Protein AF-A0A7Y4URK5-F1 (afdb_monomer_lite)

Sequence (139 aa):
MRMAKISNKVRAVWSVLITSLAAPFLAGLVAVAVRITGLQFGAPLIAGPEAPLGDVAVVAFAWAIIPALITALALLPYVLQSGTYSWLNAAVAGVIAFGASAMLMPFNGGPLMPV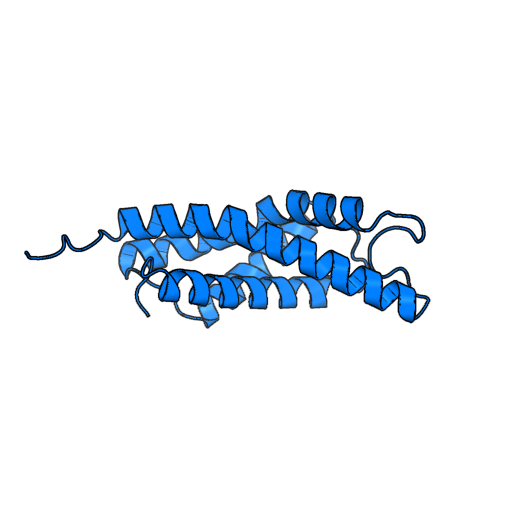LAFAAGLIAIAMRWVLIGGKIILP

Secondary structure (DSSP, 8-state):
-------HHHHHHHHHHHHHHHHHHHHHHHHHHHHHHHHHTT---SS-TT--HHHHHHHHHHHHHHHHHHHHHHHHHHHHHHS---HHHHHHHHHHHHHHHHHHS--TTGGGHHHHHHHHHHHHHHHHHHHHHTTSS--

Foldseek 3Di:
DPDDDDALVQLLVCLLVLQLQVLLQVQLVVQLVVCVVCVVVVHRQADDPPDDSVNSSVVSSVLVSQLSNQLSVQCSVVSNPPQADDLVSQLVSQLVSQVVSCVVPPGRRPPCSNVSSNVSSVSSSVSRVVCVVVVSGPD

Radius of gyration: 16.28 Å; chains: 1; bounding box: 35×26×59 Å

pLDDT: mean 91.75, std 9.64, range [40.5, 98.12]

Structure (mmCIF, N/CA/C/O backbone):
data_AF-A0A7Y4URK5-F1
#
_entry.id   AF-A0A7Y4URK5-F1
#
loop_
_atom_site.group_PDB
_atom_site.id
_atom_site.type_symbol
_atom_site.label_atom_id
_atom_site.label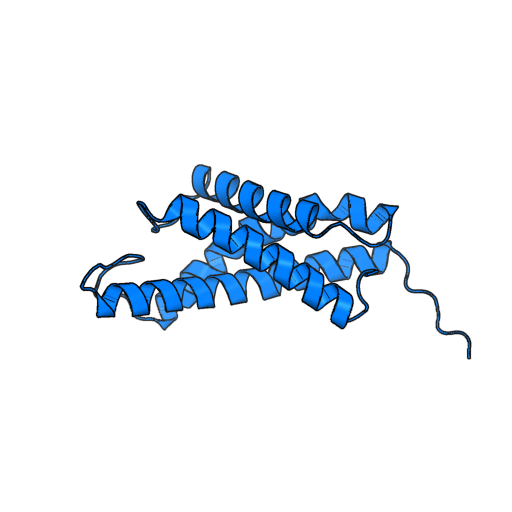_alt_id
_atom_site.label_comp_id
_atom_site.label_asym_id
_atom_site.label_entity_id
_atom_site.label_seq_id
_atom_site.pdbx_PDB_ins_code
_atom_site.Cartn_x
_atom_site.Cartn_y
_atom_site.Cartn_z
_atom_site.occupancy
_atom_site.B_iso_or_equiv
_atom_site.auth_seq_id
_atom_site.auth_comp_id
_atom_site.auth_asym_id
_atom_site.auth_atom_id
_atom_site.pdbx_PDB_model_num
ATOM 1 N N . MET A 1 1 ? -3.675 -8.845 35.306 1.00 40.50 1 MET A N 1
ATOM 2 C CA . MET A 1 1 ? -3.438 -7.546 34.632 1.00 40.50 1 MET A CA 1
ATOM 3 C C . MET A 1 1 ? -4.415 -7.396 33.470 1.00 40.50 1 MET A C 1
ATOM 5 O O . MET A 1 1 ? -4.348 -8.186 32.539 1.00 40.50 1 MET A O 1
ATOM 9 N N . ARG A 1 2 ? -5.352 -6.436 33.519 1.00 44.91 2 ARG A N 1
ATOM 10 C CA . ARG A 1 2 ? -6.164 -6.068 32.343 1.00 44.91 2 ARG A CA 1
ATOM 11 C C . ARG A 1 2 ? -5.255 -5.301 31.382 1.00 44.91 2 ARG A C 1
ATOM 13 O O . ARG A 1 2 ? -4.789 -4.226 31.744 1.00 44.91 2 ARG A O 1
ATOM 20 N N . MET A 1 3 ? -4.980 -5.841 30.194 1.00 48.66 3 MET A N 1
ATOM 21 C CA . MET A 1 3 ? -4.314 -5.066 29.142 1.00 48.66 3 MET A CA 1
ATOM 22 C C . MET A 1 3 ? -5.168 -3.835 28.825 1.00 48.66 3 MET A C 1
ATOM 24 O O . MET A 1 3 ? -6.370 -3.962 28.581 1.00 48.66 3 MET A O 1
ATOM 28 N N . ALA A 1 4 ? -4.563 -2.648 28.852 1.00 59.84 4 ALA A N 1
ATOM 29 C CA . ALA A 1 4 ? -5.232 -1.424 28.438 1.00 59.84 4 ALA A CA 1
ATOM 30 C C . ALA A 1 4 ? -5.730 -1.589 26.992 1.00 59.84 4 ALA A C 1
ATOM 32 O O . ALA A 1 4 ? -4.967 -1.944 26.092 1.00 59.84 4 ALA A O 1
ATOM 33 N N . LYS A 1 5 ? -7.030 -1.374 26.768 1.00 76.44 5 LYS A N 1
ATOM 34 C CA . LYS A 1 5 ? -7.638 -1.487 25.440 1.00 76.44 5 LYS A CA 1
ATOM 35 C C . LYS A 1 5 ? -7.098 -0.340 24.575 1.00 76.44 5 LYS A C 1
ATOM 37 O O . LYS A 1 5 ? -7.369 0.821 24.870 1.00 76.44 5 LYS A O 1
ATOM 42 N N . ILE A 1 6 ? -6.319 -0.656 23.537 1.00 86.19 6 ILE A N 1
ATOM 43 C CA . ILE A 1 6 ? -5.762 0.341 22.605 1.00 86.19 6 ILE A CA 1
ATOM 44 C C . ILE A 1 6 ? -6.910 1.165 22.007 1.00 86.19 6 ILE A C 1
ATOM 46 O O . ILE A 1 6 ? -7.853 0.597 21.446 1.00 86.19 6 ILE A O 1
ATOM 50 N N . SER A 1 7 ? -6.828 2.493 22.123 1.00 94.56 7 SER A N 1
ATOM 51 C CA . SER A 1 7 ? -7.853 3.408 21.614 1.00 94.56 7 SER A CA 1
ATOM 52 C C . SER A 1 7 ? -7.825 3.499 20.086 1.00 94.56 7 SER A C 1
ATOM 54 O O . SER A 1 7 ? -6.763 3.404 19.469 1.00 94.56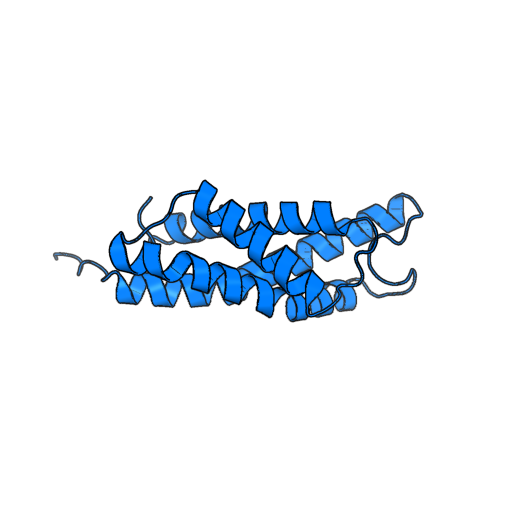 7 SER A O 1
ATOM 56 N N . ASN A 1 8 ? -8.977 3.756 19.460 1.00 95.50 8 ASN A N 1
ATOM 57 C CA . ASN A 1 8 ? -9.073 3.895 18.000 1.00 95.50 8 ASN A CA 1
ATOM 58 C C . ASN A 1 8 ? -8.177 5.012 17.444 1.00 95.50 8 ASN A C 1
ATOM 60 O O . ASN A 1 8 ? -7.670 4.889 16.335 1.00 95.50 8 ASN A O 1
ATOM 64 N N . LYS A 1 9 ? -7.911 6.065 18.230 1.00 95.44 9 LYS A N 1
ATOM 65 C CA . LYS A 1 9 ? -6.968 7.134 17.862 1.00 95.44 9 LYS A CA 1
ATOM 66 C C . LYS A 1 9 ? -5.545 6.599 17.687 1.00 95.44 9 LYS A C 1
ATOM 68 O O . LYS A 1 9 ? -4.890 6.909 16.701 1.00 95.44 9 LYS A O 1
ATOM 73 N N . VAL A 1 10 ? -5.088 5.754 18.611 1.00 95.56 10 VAL A N 1
ATOM 74 C CA . VAL A 1 10 ? -3.764 5.120 18.527 1.00 95.56 10 VAL A CA 1
ATOM 75 C C . VAL A 1 10 ? -3.713 4.146 17.348 1.00 95.56 10 VAL A C 1
ATOM 77 O O . VAL A 1 10 ? -2.749 4.164 16.588 1.00 95.56 10 VAL A O 1
ATOM 80 N N . ARG A 1 11 ? -4.775 3.354 17.133 1.00 96.12 11 ARG A N 1
ATOM 81 C CA . ARG A 1 11 ? -4.888 2.460 15.964 1.00 96.12 11 ARG A CA 1
ATOM 82 C C . ARG A 1 11 ? -4.785 3.225 14.650 1.00 96.12 11 ARG A C 1
ATOM 84 O O . ARG A 1 11 ? -4.075 2.797 13.747 1.00 96.12 11 ARG A O 1
ATOM 91 N N . ALA A 1 12 ? -5.476 4.356 14.560 1.00 97.00 12 ALA A N 1
ATOM 92 C CA . ALA A 1 12 ? -5.491 5.234 13.401 1.00 97.00 12 ALA A CA 1
ATOM 93 C C . ALA A 1 12 ? -4.100 5.795 13.084 1.00 97.00 12 ALA A C 1
ATOM 95 O O . ALA A 1 12 ? -3.636 5.649 11.956 1.00 97.00 12 ALA A O 1
ATOM 96 N N . VAL A 1 13 ? -3.406 6.352 14.084 1.00 97.19 13 VAL A N 1
ATOM 97 C CA . VAL A 1 13 ? -2.035 6.864 13.918 1.00 97.19 13 VAL A CA 1
ATOM 98 C C . VAL A 1 13 ? -1.104 5.764 13.411 1.00 97.19 13 VAL A C 1
ATOM 100 O O . VAL A 1 13 ? -0.435 5.947 12.397 1.00 97.19 13 VAL A O 1
ATOM 103 N N . TRP A 1 14 ? -1.111 4.593 14.051 1.00 96.94 14 TRP A N 1
ATOM 104 C CA . TRP A 1 14 ? -0.263 3.480 13.622 1.00 96.94 14 TRP A CA 1
ATOM 105 C C . TRP A 1 14 ? -0.631 2.945 12.241 1.00 96.94 14 TRP A C 1
ATOM 107 O O . TRP A 1 14 ? 0.262 2.627 11.463 1.00 96.94 14 TRP A O 1
ATOM 117 N N . SER A 1 15 ? -1.920 2.894 11.903 1.00 96.88 15 SER A N 1
ATOM 118 C CA . SER A 1 15 ? -2.369 2.476 10.571 1.00 96.88 15 SER A CA 1
ATOM 119 C C . SER A 1 15 ? -1.828 3.404 9.491 1.00 96.88 15 SER A C 1
ATOM 121 O O . SER A 1 15 ? -1.340 2.919 8.473 1.00 96.88 15 SER A O 1
ATOM 123 N N . VAL A 1 16 ? -1.858 4.720 9.727 1.00 97.25 16 VAL A N 1
ATOM 124 C CA . VAL A 1 16 ? -1.305 5.705 8.792 1.00 97.25 16 VAL A CA 1
ATOM 125 C C . VAL A 1 16 ? 0.206 5.559 8.677 1.00 97.25 16 VAL A C 1
ATOM 127 O O . VAL A 1 16 ? 0.706 5.398 7.571 1.00 97.25 16 VAL A O 1
ATOM 130 N N . LEU A 1 17 ? 0.931 5.541 9.797 1.00 96.06 17 LEU A N 1
ATOM 131 C CA . LEU A 1 17 ? 2.394 5.450 9.788 1.00 96.06 17 LEU A CA 1
ATOM 132 C C . LEU A 1 17 ? 2.896 4.179 9.091 1.00 96.06 17 LEU A C 1
ATOM 134 O O . LEU A 1 17 ? 3.784 4.244 8.246 1.00 96.06 17 LEU A O 1
ATOM 138 N N . ILE A 1 18 ? 2.304 3.029 9.418 1.00 95.50 18 ILE A N 1
ATOM 139 C CA . ILE A 1 18 ? 2.703 1.741 8.847 1.00 95.50 18 ILE A CA 1
ATOM 140 C C . ILE A 1 18 ? 2.362 1.689 7.355 1.00 95.50 18 ILE A C 1
ATOM 142 O O . ILE A 1 18 ? 3.205 1.289 6.556 1.00 95.50 18 ILE A O 1
ATOM 146 N N . THR A 1 19 ? 1.162 2.122 6.958 1.00 95.81 19 THR A N 1
ATOM 147 C CA . THR A 1 19 ? 0.747 2.107 5.543 1.00 95.81 19 THR A CA 1
ATOM 148 C C . THR A 1 19 ? 1.614 3.037 4.701 1.00 95.81 19 THR A C 1
ATOM 150 O O . THR A 1 19 ? 2.093 2.623 3.649 1.00 95.81 19 THR A O 1
ATOM 153 N N . SER A 1 20 ? 1.896 4.247 5.187 1.00 94.19 20 SER A N 1
ATOM 154 C CA . SER A 1 20 ? 2.720 5.234 4.483 1.00 94.19 20 SER A CA 1
ATOM 155 C C . SER A 1 20 ? 4.191 4.833 4.334 1.00 94.19 20 SER A C 1
ATOM 157 O O . SER A 1 20 ? 4.886 5.443 3.531 1.00 94.19 20 SER A O 1
ATOM 159 N N . LEU A 1 21 ? 4.679 3.828 5.075 1.00 93.25 21 LEU A N 1
ATOM 160 C CA . LEU A 1 21 ? 6.057 3.332 4.963 1.00 93.25 21 LEU A CA 1
ATOM 161 C C . LEU A 1 21 ? 6.141 1.987 4.230 1.00 93.25 21 LEU A C 1
ATOM 163 O O . LEU A 1 21 ? 6.950 1.813 3.319 1.00 93.25 21 LEU A O 1
ATOM 167 N N . ALA A 1 22 ? 5.298 1.029 4.614 1.00 96.50 22 ALA A N 1
ATOM 168 C CA . ALA A 1 22 ? 5.358 -0.328 4.089 1.00 96.50 22 ALA A CA 1
ATOM 169 C C . ALA A 1 22 ? 4.737 -0.448 2.689 1.00 96.50 22 ALA A C 1
ATOM 171 O O . ALA A 1 22 ? 5.262 -1.194 1.864 1.00 96.50 22 ALA A O 1
ATOM 172 N N . ALA A 1 23 ? 3.668 0.297 2.376 1.00 97.19 23 ALA A N 1
ATOM 173 C CA . ALA A 1 23 ? 3.074 0.237 1.040 1.00 97.19 23 ALA A CA 1
ATOM 174 C C . ALA A 1 23 ? 4.028 0.765 -0.052 1.00 97.19 23 ALA A C 1
ATOM 176 O O . ALA A 1 23 ? 4.172 0.078 -1.064 1.00 97.19 23 ALA A O 1
ATOM 177 N N . PRO A 1 24 ? 4.751 1.892 0.136 1.00 97.19 24 PRO A N 1
ATOM 178 C CA . PRO A 1 24 ? 5.767 2.323 -0.825 1.00 97.19 24 PRO A CA 1
ATOM 179 C C . PRO A 1 24 ? 6.915 1.327 -0.993 1.00 97.19 24 PRO A C 1
ATOM 181 O O . PRO A 1 24 ? 7.392 1.127 -2.107 1.00 97.19 24 PRO A O 1
ATOM 184 N N . PHE A 1 25 ? 7.334 0.653 0.085 1.00 96.69 25 PHE A N 1
ATOM 185 C CA . PHE A 1 25 ? 8.332 -0.417 -0.002 1.00 96.69 25 PHE A CA 1
ATOM 186 C C . PHE A 1 25 ? 7.852 -1.562 -0.902 1.00 96.69 25 PHE A C 1
ATOM 188 O O . PHE A 1 25 ? 8.560 -1.966 -1.824 1.00 96.69 25 PHE A O 1
ATOM 195 N N . LEU A 1 26 ? 6.617 -2.031 -0.699 1.00 97.12 26 LEU A N 1
ATOM 196 C CA . LEU A 1 26 ? 6.012 -3.062 -1.545 1.00 97.12 26 LEU A CA 1
ATOM 197 C C . LEU A 1 26 ? 5.846 -2.593 -2.997 1.00 97.12 26 LEU A C 1
ATOM 199 O O . LEU A 1 26 ? 6.097 -3.371 -3.915 1.00 97.12 26 LEU A O 1
ATOM 203 N N . ALA A 1 27 ? 5.488 -1.328 -3.223 1.00 95.75 27 ALA A N 1
ATOM 204 C CA . ALA A 1 27 ? 5.412 -0.752 -4.565 1.00 95.75 27 ALA A CA 1
ATOM 205 C C . ALA A 1 27 ? 6.782 -0.750 -5.268 1.00 95.75 27 ALA A C 1
ATOM 207 O O . ALA A 1 27 ? 6.863 -1.093 -6.447 1.00 95.75 27 ALA A O 1
ATOM 208 N N . GLY A 1 28 ? 7.861 -0.449 -4.537 1.00 95.44 28 GLY A N 1
ATOM 209 C CA . GLY A 1 28 ? 9.235 -0.577 -5.027 1.00 95.44 28 GLY A CA 1
ATOM 210 C C . GLY A 1 28 ? 9.572 -2.004 -5.466 1.00 95.44 28 GLY A C 1
ATOM 211 O O . GLY A 1 28 ? 10.087 -2.205 -6.565 1.00 95.44 28 GLY A O 1
ATOM 212 N N . LEU A 1 29 ? 9.207 -3.009 -4.662 1.00 96.44 29 LEU A N 1
ATOM 213 C CA . LEU A 1 29 ? 9.400 -4.420 -5.021 1.00 96.44 29 LEU A CA 1
ATOM 214 C C . LEU A 1 29 ? 8.591 -4.823 -6.259 1.00 96.44 29 LEU A C 1
ATOM 216 O O . LEU A 1 29 ? 9.111 -5.521 -7.129 1.00 96.44 29 LEU A O 1
ATOM 220 N N . VAL A 1 30 ? 7.341 -4.363 -6.371 1.00 95.25 30 VAL A N 1
ATOM 221 C CA . VAL A 1 30 ? 6.505 -4.599 -7.557 1.00 95.25 30 VAL A CA 1
ATOM 222 C C . VAL A 1 30 ? 7.142 -3.978 -8.799 1.00 95.25 30 VAL A C 1
ATOM 224 O O . VAL A 1 30 ? 7.232 -4.646 -9.825 1.00 95.25 30 VAL A O 1
ATOM 227 N N . ALA A 1 31 ? 7.645 -2.744 -8.717 1.00 93.31 31 ALA A N 1
ATOM 228 C CA . ALA A 1 31 ? 8.311 -2.092 -9.842 1.00 93.31 31 ALA A CA 1
ATOM 229 C C . ALA A 1 31 ? 9.565 -2.858 -10.296 1.00 93.31 31 ALA A C 1
ATOM 231 O O . ALA A 1 31 ? 9.766 -3.056 -11.495 1.00 93.31 31 ALA A O 1
ATOM 232 N N . VAL A 1 32 ? 10.370 -3.361 -9.352 1.00 93.94 32 VAL A N 1
ATOM 233 C CA . VAL A 1 32 ? 11.525 -4.224 -9.653 1.00 93.94 32 VAL A CA 1
ATOM 234 C C . VAL A 1 32 ? 11.086 -5.533 -10.307 1.00 93.94 32 VAL A C 1
ATOM 236 O O . VAL A 1 32 ? 11.669 -5.935 -11.313 1.00 93.94 32 VAL A O 1
ATOM 239 N N . ALA A 1 33 ? 10.043 -6.186 -9.793 1.00 93.69 33 ALA A N 1
ATOM 240 C CA . ALA A 1 33 ? 9.529 -7.427 -10.367 1.00 93.69 33 ALA A CA 1
ATOM 241 C C . ALA A 1 33 ? 9.024 -7.223 -11.806 1.00 93.69 33 ALA A C 1
ATOM 243 O O . ALA A 1 33 ? 9.363 -8.002 -12.701 1.00 93.69 33 ALA A O 1
ATOM 244 N N . VAL A 1 34 ? 8.286 -6.136 -12.059 1.00 91.62 34 VAL A N 1
ATOM 245 C CA . VAL A 1 34 ? 7.823 -5.758 -13.404 1.00 91.62 34 VAL A CA 1
ATOM 246 C C . VAL A 1 34 ? 9.008 -5.472 -14.324 1.00 91.62 34 VAL A C 1
ATOM 248 O O . VAL A 1 34 ? 9.010 -5.905 -15.474 1.00 91.62 34 VAL A O 1
ATOM 251 N N . ARG A 1 35 ? 10.051 -4.803 -13.822 1.00 89.56 35 ARG A N 1
ATOM 252 C CA . ARG A 1 35 ? 11.271 -4.530 -14.585 1.00 89.56 35 ARG A CA 1
ATOM 253 C C . ARG A 1 35 ? 12.015 -5.807 -14.977 1.00 89.56 35 ARG A C 1
ATOM 255 O O . ARG A 1 35 ? 12.372 -5.949 -16.144 1.00 89.56 35 ARG A O 1
ATOM 262 N N . ILE A 1 36 ? 12.232 -6.727 -14.037 1.00 91.38 36 ILE A N 1
ATOM 263 C CA . ILE A 1 36 ? 12.886 -8.020 -14.301 1.00 91.38 36 ILE A CA 1
ATOM 264 C C . ILE A 1 36 ? 12.086 -8.810 -15.337 1.00 91.38 36 ILE A C 1
ATOM 266 O O . ILE A 1 36 ? 12.655 -9.308 -16.304 1.00 91.38 36 ILE A O 1
ATOM 270 N N . THR A 1 37 ? 10.764 -8.856 -15.170 1.00 89.94 37 THR A N 1
ATOM 271 C CA . THR A 1 37 ? 9.856 -9.500 -16.127 1.00 89.94 37 THR A CA 1
ATOM 272 C C . THR A 1 37 ? 10.005 -8.872 -17.511 1.00 89.94 37 THR A C 1
ATOM 274 O O . THR A 1 37 ? 10.219 -9.571 -18.494 1.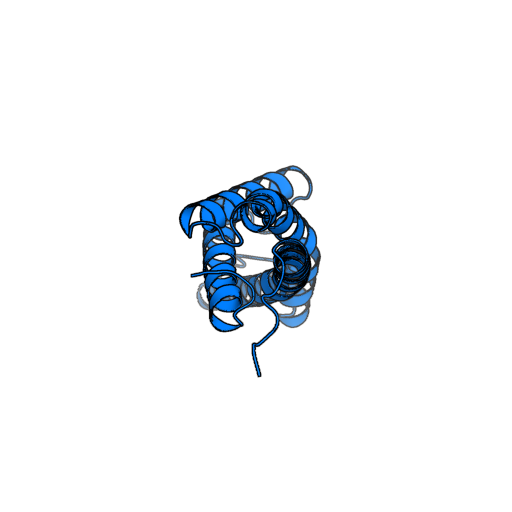00 89.94 37 THR A O 1
ATOM 277 N N . GLY A 1 38 ? 9.978 -7.541 -17.597 1.00 88.19 38 GLY A N 1
ATOM 278 C CA . GLY A 1 38 ? 10.155 -6.825 -18.855 1.00 88.19 38 GLY A CA 1
ATOM 279 C C . GLY A 1 38 ? 11.479 -7.144 -19.557 1.00 88.19 38 GLY A C 1
ATOM 280 O O . GLY A 1 38 ? 11.495 -7.407 -20.757 1.00 88.19 38 GLY A O 1
ATOM 281 N N . LEU A 1 39 ? 12.582 -7.203 -18.806 1.00 87.50 39 LEU A N 1
ATOM 282 C CA . LEU A 1 39 ? 13.896 -7.579 -19.335 1.00 87.50 39 LEU A CA 1
ATOM 283 C C . LEU A 1 39 ? 13.920 -9.001 -19.911 1.00 87.50 39 LEU A C 1
ATOM 285 O O . LEU A 1 39 ? 14.501 -9.209 -20.973 1.00 87.50 39 LEU A O 1
ATOM 289 N N . GLN A 1 40 ? 13.260 -9.959 -19.256 1.00 88.31 40 GLN A N 1
ATOM 290 C CA . GLN A 1 40 ? 13.179 -11.346 -19.733 1.00 88.31 40 GLN A CA 1
ATOM 291 C C . GLN A 1 40 ? 12.423 -11.478 -21.062 1.00 88.31 40 GLN A C 1
ATOM 293 O O . GLN A 1 40 ? 12.731 -12.367 -21.852 1.00 88.31 40 GLN A O 1
ATOM 298 N N . PHE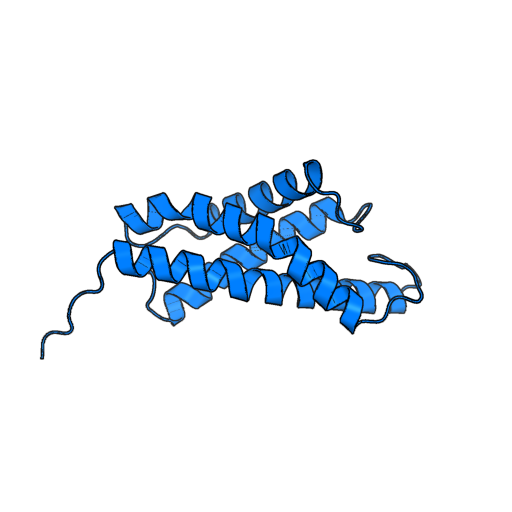 A 1 41 ? 11.467 -10.583 -21.324 1.00 87.31 41 PHE A N 1
ATOM 299 C CA . PHE A 1 41 ? 10.648 -10.585 -22.540 1.00 87.31 41 PHE A CA 1
ATOM 300 C C . PHE A 1 41 ? 11.049 -9.508 -23.563 1.00 87.31 41 PHE A C 1
ATOM 302 O O . PHE A 1 41 ? 10.320 -9.282 -24.525 1.00 87.31 41 PHE A O 1
ATOM 309 N N . GLY A 1 42 ? 12.188 -8.827 -23.376 1.00 83.81 42 GLY A N 1
ATOM 310 C CA . GLY A 1 42 ? 12.667 -7.792 -24.302 1.00 83.81 42 GLY A CA 1
ATOM 311 C C . GLY A 1 42 ? 11.795 -6.528 -24.356 1.00 83.81 42 GLY A C 1
ATOM 312 O O . GLY A 1 42 ? 11.868 -5.773 -25.322 1.00 83.81 42 GLY A O 1
ATOM 313 N N . ALA A 1 43 ? 10.974 -6.282 -23.332 1.00 83.56 43 ALA A N 1
ATOM 314 C CA . ALA A 1 43 ? 10.064 -5.145 -23.244 1.00 83.56 43 ALA A CA 1
ATOM 315 C C . ALA A 1 43 ? 10.418 -4.284 -22.015 1.00 83.56 43 ALA A C 1
ATOM 317 O O . ALA A 1 43 ? 10.167 -4.708 -20.888 1.00 83.56 43 ALA A O 1
ATOM 318 N N . PRO A 1 44 ? 10.993 -3.075 -22.160 1.00 77.81 44 PRO A N 1
ATOM 319 C CA . PRO A 1 44 ? 11.275 -2.195 -21.024 1.00 77.81 44 PRO A CA 1
ATOM 320 C C . PRO A 1 44 ? 9.968 -1.593 -20.477 1.00 77.81 44 PRO A C 1
ATOM 322 O O . PRO A 1 44 ? 9.598 -0.464 -20.774 1.00 77.81 44 PRO A O 1
ATOM 325 N N . LEU A 1 45 ? 9.246 -2.401 -19.698 1.00 79.75 45 LEU A N 1
ATOM 326 C CA . LEU A 1 45 ? 7.899 -2.134 -19.189 1.00 79.75 45 LEU A CA 1
ATOM 327 C C . LEU A 1 45 ? 7.826 -0.955 -18.203 1.00 79.75 45 LEU A C 1
ATOM 329 O O . LEU A 1 45 ? 6.808 -0.271 -18.136 1.00 79.75 45 LEU A O 1
ATOM 333 N N . ILE A 1 46 ? 8.892 -0.739 -17.430 1.00 82.75 46 ILE A N 1
ATOM 334 C CA . ILE A 1 46 ? 9.075 0.394 -16.516 1.00 82.75 46 ILE A CA 1
ATOM 335 C C . ILE A 1 46 ? 10.521 0.863 -16.649 1.00 82.75 46 ILE A C 1
ATOM 337 O O . ILE A 1 46 ? 11.432 0.032 -16.611 1.00 82.75 46 ILE A O 1
ATOM 341 N N . ALA A 1 47 ? 10.709 2.184 -16.728 1.00 79.94 47 ALA A N 1
ATOM 342 C CA . ALA A 1 47 ? 12.004 2.845 -16.910 1.00 79.94 47 ALA A CA 1
ATOM 343 C C . ALA A 1 47 ? 12.763 2.420 -18.190 1.00 79.94 47 ALA A C 1
ATOM 345 O O . ALA A 1 47 ? 12.372 1.507 -18.917 1.00 79.94 47 ALA A O 1
ATOM 346 N N . GLY A 1 48 ? 13.847 3.134 -18.507 1.00 73.56 48 GLY A N 1
ATOM 347 C CA . GLY A 1 48 ? 14.674 2.839 -19.681 1.00 73.56 48 GLY A CA 1
ATOM 348 C C . GLY A 1 48 ? 15.421 1.497 -19.574 1.00 73.56 48 GLY A C 1
ATOM 349 O O . GLY A 1 48 ? 15.622 0.985 -18.470 1.00 73.56 48 GLY A O 1
ATOM 350 N N . PRO A 1 49 ? 15.883 0.926 -20.705 1.00 70.88 49 PRO A N 1
ATOM 351 C CA . PRO A 1 49 ? 16.549 -0.378 -20.748 1.00 70.88 49 PRO A CA 1
ATOM 352 C C . PRO A 1 49 ? 17.867 -0.439 -19.964 1.00 70.88 49 PRO A C 1
ATOM 354 O O . PRO A 1 49 ? 18.265 -1.534 -19.578 1.00 70.88 49 PRO A O 1
ATOM 357 N N . GLU A 1 50 ? 18.487 0.699 -19.661 1.00 82.12 50 GLU A N 1
ATOM 358 C CA . GLU A 1 50 ? 19.746 0.778 -18.908 1.00 82.12 50 GLU A CA 1
ATOM 359 C C . GLU A 1 50 ? 19.560 1.138 -17.426 1.00 82.12 50 GLU A C 1
ATOM 361 O O . GLU A 1 50 ? 20.530 1.183 -16.678 1.00 82.12 50 GLU A O 1
ATOM 366 N N . ALA A 1 51 ? 18.322 1.378 -16.974 1.00 85.81 51 ALA A N 1
ATOM 367 C CA . ALA A 1 51 ? 18.067 1.793 -15.597 1.00 85.81 51 ALA A CA 1
ATOM 368 C C . ALA A 1 51 ? 18.447 0.678 -14.595 1.00 85.81 51 ALA A C 1
ATOM 370 O O . ALA A 1 51 ? 17.899 -0.434 -14.698 1.00 85.81 51 ALA A O 1
ATOM 371 N N . PRO A 1 52 ? 19.328 0.955 -13.609 1.00 91.25 52 PRO A N 1
ATOM 372 C CA . PRO A 1 52 ? 19.650 0.018 -12.538 1.00 91.25 52 PRO A CA 1
ATOM 373 C C . PRO A 1 52 ? 18.410 -0.374 -11.726 1.00 91.25 52 PRO A C 1
ATOM 375 O O . PRO A 1 52 ? 17.540 0.453 -11.452 1.00 91.25 52 PRO A O 1
ATOM 378 N N . LEU A 1 53 ? 18.338 -1.633 -11.276 1.00 92.12 53 LEU A N 1
ATOM 379 C CA . LEU A 1 53 ? 17.194 -2.122 -10.486 1.00 92.12 53 LEU A CA 1
ATOM 380 C C . LEU A 1 53 ? 17.008 -1.341 -9.175 1.00 92.12 53 LEU A C 1
ATOM 382 O O . LEU A 1 53 ? 15.873 -1.108 -8.760 1.00 92.12 53 LEU A O 1
ATOM 386 N N . GLY A 1 54 ? 18.111 -0.922 -8.545 1.00 92.38 54 GLY A N 1
ATOM 387 C CA . GLY A 1 54 ? 18.082 -0.100 -7.334 1.00 92.38 54 GLY A CA 1
ATOM 388 C C . GLY A 1 54 ? 17.391 1.244 -7.564 1.00 92.38 54 GLY A C 1
ATOM 389 O O . GLY A 1 54 ? 16.514 1.618 -6.788 1.00 92.38 54 GLY A O 1
ATOM 390 N N . ASP A 1 55 ? 17.701 1.915 -8.672 1.00 92.62 55 ASP A N 1
ATOM 391 C CA . ASP A 1 55 ? 17.100 3.206 -9.014 1.00 92.62 55 ASP A CA 1
ATOM 392 C C . ASP A 1 55 ? 15.604 3.060 -9.302 1.00 92.62 55 ASP A C 1
ATOM 394 O O . ASP A 1 55 ? 14.802 3.862 -8.826 1.00 92.62 55 ASP A O 1
ATOM 398 N N . VAL A 1 56 ? 15.200 1.992 -10.001 1.00 92.31 56 VAL A N 1
ATOM 399 C CA . VAL A 1 56 ? 13.778 1.678 -10.227 1.00 92.31 56 VAL A CA 1
ATOM 400 C C . VAL A 1 56 ? 13.041 1.502 -8.898 1.00 92.31 56 VAL A C 1
ATOM 402 O O . VAL A 1 56 ? 11.957 2.061 -8.723 1.00 92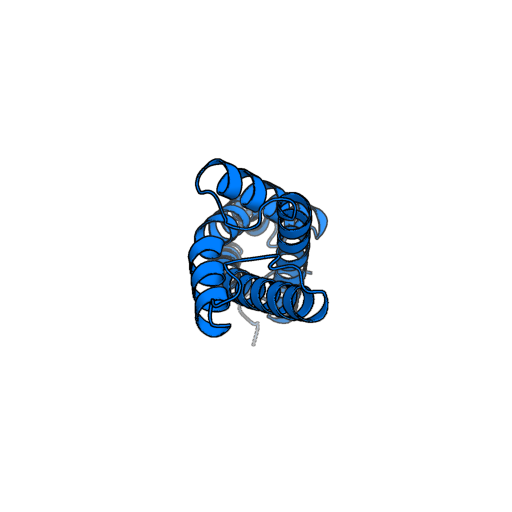.31 56 VAL A O 1
ATOM 405 N N . ALA A 1 57 ? 13.632 0.770 -7.948 1.00 94.38 57 ALA A N 1
ATOM 406 C CA . ALA A 1 57 ? 13.045 0.562 -6.629 1.00 94.38 57 ALA A CA 1
ATOM 407 C C . ALA A 1 57 ? 12.892 1.880 -5.857 1.00 94.38 57 ALA A C 1
ATOM 409 O O . ALA A 1 57 ? 11.822 2.149 -5.313 1.00 94.38 57 ALA A O 1
ATOM 410 N N . VAL A 1 58 ? 13.942 2.707 -5.827 1.00 94.50 58 VAL A N 1
ATOM 411 C CA . VAL A 1 58 ? 13.967 3.981 -5.091 1.00 94.50 58 VAL A CA 1
ATOM 412 C C . VAL A 1 58 ? 12.988 4.986 -5.690 1.00 94.50 58 VAL A C 1
ATOM 414 O O . VAL A 1 58 ? 12.237 5.620 -4.950 1.00 94.50 58 VAL A O 1
ATOM 417 N N . VAL A 1 59 ? 12.939 5.107 -7.018 1.00 92.62 59 VAL A N 1
ATOM 418 C CA . VAL A 1 59 ? 12.003 6.008 -7.704 1.00 92.62 59 VAL A CA 1
ATOM 419 C C . VAL A 1 59 ? 10.561 5.566 -7.471 1.00 92.62 59 VAL A C 1
ATOM 421 O O . VAL A 1 59 ? 9.716 6.395 -7.135 1.00 92.62 59 VAL A O 1
ATOM 424 N N . ALA A 1 60 ? 10.269 4.268 -7.593 1.00 94.06 60 ALA A N 1
ATOM 425 C CA . ALA A 1 60 ? 8.934 3.741 -7.330 1.00 94.06 60 ALA A CA 1
ATOM 426 C C . ALA A 1 60 ? 8.526 3.908 -5.860 1.00 94.06 60 ALA A C 1
ATOM 428 O O . ALA A 1 60 ? 7.393 4.302 -5.592 1.00 94.06 60 ALA A O 1
ATOM 429 N N . PHE A 1 61 ? 9.448 3.680 -4.918 1.00 95.62 61 PHE A N 1
ATOM 430 C CA . PHE A 1 61 ? 9.233 3.946 -3.497 1.00 95.62 61 PHE A CA 1
ATOM 431 C C . PHE A 1 61 ? 8.880 5.416 -3.265 1.00 95.62 61 PHE A C 1
ATOM 433 O O . PHE A 1 61 ? 7.824 5.711 -2.714 1.00 95.62 61 PHE A O 1
ATOM 440 N N . ALA A 1 62 ? 9.726 6.341 -3.725 1.00 94.50 62 ALA A N 1
ATOM 441 C CA . ALA A 1 62 ? 9.535 7.773 -3.516 1.00 94.50 62 ALA A CA 1
ATOM 442 C C . ALA A 1 62 ? 8.212 8.261 -4.122 1.00 94.50 62 ALA A C 1
ATOM 444 O O . ALA A 1 62 ? 7.462 8.992 -3.476 1.00 94.50 62 ALA A O 1
ATOM 445 N N . TRP A 1 63 ? 7.893 7.801 -5.335 1.00 94.56 63 TRP A N 1
ATOM 446 C CA . TRP A 1 63 ? 6.643 8.132 -6.009 1.00 94.56 63 TRP A CA 1
ATOM 447 C C . TRP A 1 63 ? 5.424 7.584 -5.251 1.00 94.56 63 TRP A C 1
ATOM 449 O O . TRP A 1 63 ? 4.434 8.292 -5.076 1.00 94.56 63 TRP A O 1
ATOM 459 N N . ALA A 1 64 ? 5.504 6.349 -4.743 1.00 96.31 64 ALA A N 1
ATOM 460 C CA . ALA A 1 64 ? 4.396 5.666 -4.079 1.00 96.31 64 ALA A CA 1
ATOM 461 C C . ALA A 1 64 ? 4.052 6.210 -2.681 1.00 96.31 64 ALA A C 1
ATOM 463 O O . ALA A 1 64 ? 2.977 5.896 -2.167 1.00 96.31 64 ALA A O 1
ATOM 464 N N . ILE A 1 65 ? 4.901 7.047 -2.074 1.00 95.88 65 ILE A N 1
ATOM 465 C CA . ILE A 1 65 ? 4.613 7.694 -0.780 1.00 95.88 65 ILE A CA 1
ATOM 466 C C . ILE A 1 65 ? 3.300 8.482 -0.842 1.00 95.88 65 ILE A C 1
ATOM 468 O O . ILE A 1 65 ? 2.472 8.368 0.061 1.00 95.88 65 ILE A O 1
ATOM 472 N N . ILE A 1 66 ? 3.085 9.249 -1.915 1.00 94.75 66 ILE A N 1
ATOM 473 C CA . ILE A 1 66 ? 1.892 10.091 -2.075 1.00 94.75 66 ILE A CA 1
ATOM 474 C C . ILE A 1 66 ? 0.606 9.248 -2.135 1.00 94.75 66 ILE A C 1
ATOM 476 O O . ILE A 1 66 ? -0.256 9.431 -1.269 1.00 94.75 66 ILE A O 1
ATOM 480 N N . PRO A 1 67 ? 0.444 8.293 -3.073 1.00 96.50 67 PRO A N 1
ATOM 481 C CA . PRO A 1 67 ? -0.755 7.463 -3.114 1.00 96.50 67 PRO A CA 1
ATOM 482 C C . PRO A 1 67 ? -0.921 6.595 -1.863 1.00 96.50 67 PRO A C 1
ATOM 484 O O . PRO A 1 67 ? -2.054 6.386 -1.427 1.00 96.50 67 PRO A O 1
ATOM 487 N N . ALA A 1 68 ? 0.163 6.116 -1.241 1.00 97.69 68 ALA A N 1
ATOM 488 C CA . ALA A 1 68 ? 0.073 5.365 0.011 1.00 97.69 68 ALA A CA 1
ATOM 489 C C . ALA A 1 68 ? -0.490 6.223 1.152 1.00 97.69 68 ALA A C 1
ATOM 491 O O . ALA A 1 68 ? -1.376 5.774 1.882 1.00 97.69 68 ALA A O 1
ATOM 492 N N . LEU A 1 69 ? -0.035 7.474 1.269 1.00 97.00 69 LEU A N 1
ATOM 493 C CA . LEU A 1 69 ? -0.552 8.418 2.252 1.00 97.00 69 LEU A CA 1
ATOM 494 C C . LEU A 1 69 ? -2.023 8.750 1.981 1.00 97.00 69 LEU A C 1
ATOM 496 O O . LEU A 1 69 ? -2.834 8.702 2.903 1.00 97.00 69 LEU A O 1
ATOM 500 N N . ILE A 1 70 ? -2.393 9.027 0.728 1.00 97.25 70 ILE A N 1
ATOM 501 C CA . ILE A 1 70 ? -3.791 9.286 0.346 1.00 97.25 70 ILE A CA 1
ATOM 502 C C . ILE A 1 70 ? -4.671 8.077 0.689 1.00 97.25 70 ILE A C 1
ATOM 504 O O . ILE A 1 70 ? -5.734 8.246 1.283 1.00 97.25 70 ILE A O 1
ATOM 508 N N . THR A 1 71 ? -4.211 6.858 0.393 1.00 98.12 71 THR A N 1
ATOM 509 C CA . THR A 1 71 ? -4.903 5.610 0.758 1.00 98.12 71 THR A CA 1
ATOM 510 C C . THR A 1 71 ? -5.117 5.524 2.267 1.00 98.12 71 THR A C 1
ATOM 512 O O . THR A 1 71 ? -6.229 5.275 2.735 1.00 98.12 71 THR A O 1
ATOM 515 N N . ALA A 1 72 ? -4.063 5.761 3.047 1.00 97.50 72 ALA A N 1
ATOM 516 C CA . ALA A 1 72 ? -4.118 5.707 4.500 1.00 97.50 72 ALA A CA 1
ATOM 517 C C . ALA A 1 72 ? -5.077 6.754 5.089 1.00 97.50 72 ALA A C 1
ATOM 519 O O . ALA A 1 72 ? -5.847 6.447 6.001 1.00 97.50 72 ALA A O 1
ATOM 520 N N . LEU A 1 73 ? -5.070 7.974 4.546 1.00 97.56 73 LEU A N 1
ATOM 521 C CA . LEU A 1 73 ? -5.974 9.052 4.945 1.00 97.56 73 LEU A CA 1
ATOM 522 C C . LEU A 1 73 ? -7.425 8.769 4.541 1.00 97.56 73 LEU A C 1
ATOM 524 O O . LEU A 1 73 ? -8.331 9.048 5.321 1.00 97.56 73 LEU A O 1
ATOM 528 N N . ALA A 1 74 ? -7.664 8.155 3.383 1.00 97.56 74 ALA A N 1
ATOM 529 C CA . ALA A 1 74 ? -9.000 7.728 2.972 1.00 97.56 74 ALA A CA 1
ATOM 530 C C . ALA A 1 74 ? -9.576 6.646 3.906 1.00 97.56 74 ALA A C 1
ATOM 532 O O . ALA A 1 74 ? -10.783 6.600 4.147 1.00 97.56 74 ALA A O 1
ATOM 533 N N . LEU A 1 75 ? -8.716 5.793 4.474 1.00 97.94 75 LEU A N 1
ATOM 534 C CA . LEU A 1 75 ? -9.105 4.744 5.421 1.00 97.94 75 LEU A CA 1
ATOM 535 C C . LEU A 1 75 ? -9.209 5.228 6.876 1.00 97.94 75 LEU A C 1
ATOM 537 O O . LEU A 1 75 ? -9.830 4.564 7.711 1.00 97.94 75 LEU A O 1
ATOM 541 N N . LEU A 1 76 ? -8.634 6.391 7.184 1.00 97.56 76 LEU A N 1
ATOM 542 C CA . LEU A 1 76 ? -8.556 6.953 8.529 1.00 97.56 76 LEU A CA 1
ATOM 543 C C . LEU A 1 76 ? -9.921 7.069 9.240 1.00 97.56 76 LEU A C 1
ATOM 545 O O . LEU A 1 76 ? -10.000 6.649 10.401 1.00 97.56 76 LEU A O 1
ATOM 549 N N . PRO A 1 77 ? -11.009 7.560 8.603 1.00 97.94 77 PRO A N 1
ATOM 550 C CA . PRO A 1 77 ? -12.308 7.678 9.266 1.00 97.94 77 PRO A CA 1
ATOM 551 C C . PRO A 1 77 ? -12.848 6.332 9.758 1.00 97.94 77 PRO A C 1
ATOM 553 O O . PRO A 1 77 ? -13.375 6.249 10.868 1.00 97.94 77 PRO A O 1
ATOM 556 N N . TYR A 1 78 ? -12.654 5.262 8.982 1.00 97.75 78 TYR A N 1
ATOM 557 C CA . TYR A 1 78 ? -13.105 3.918 9.348 1.00 97.75 78 TYR A CA 1
ATOM 558 C C . TYR A 1 78 ? -12.377 3.400 10.593 1.00 97.75 78 TYR A C 1
ATOM 560 O O . TYR A 1 78 ? -13.009 2.892 11.521 1.00 97.75 78 TYR A O 1
ATOM 568 N N . VAL A 1 79 ? -11.055 3.598 10.666 1.00 97.25 79 VAL A N 1
ATOM 569 C CA . VAL A 1 79 ? -10.264 3.195 11.839 1.00 97.25 79 VAL A CA 1
ATOM 570 C C . VAL A 1 79 ? -10.641 4.021 13.069 1.00 97.25 79 VAL A C 1
ATOM 572 O O . VAL A 1 79 ? -10.743 3.470 14.164 1.00 97.25 79 VAL A O 1
ATOM 575 N N . LEU A 1 80 ? -10.899 5.322 12.916 1.00 97.50 80 LEU A N 1
ATOM 576 C CA . LEU A 1 80 ? -11.324 6.176 14.028 1.00 97.50 80 LEU A CA 1
ATOM 577 C C . LEU A 1 80 ? -12.694 5.761 14.587 1.00 97.50 80 LEU A C 1
ATOM 579 O O . LEU A 1 80 ? -12.851 5.672 15.807 1.00 97.50 80 LEU A O 1
ATOM 583 N N . GLN A 1 81 ? -13.660 5.472 13.713 1.00 96.50 81 GLN A N 1
ATOM 584 C CA . GLN A 1 81 ? -15.031 5.131 14.103 1.00 96.50 81 GLN A CA 1
ATOM 585 C C . GLN A 1 81 ? -15.154 3.691 14.612 1.00 96.50 81 GLN A C 1
ATOM 587 O O . GLN A 1 81 ? -15.710 3.458 15.681 1.00 96.50 81 GLN A O 1
ATOM 592 N N . SER A 1 82 ? -14.595 2.730 13.875 1.00 95.69 82 SER A N 1
ATOM 593 C CA . SER A 1 82 ? -14.841 1.296 14.087 1.00 95.69 82 SER A CA 1
ATOM 594 C C . SER A 1 82 ? -13.593 0.507 14.486 1.00 95.69 82 SER A C 1
ATOM 596 O O . SER A 1 82 ? -13.683 -0.682 14.777 1.00 95.69 82 SER A O 1
ATOM 598 N N . GLY A 1 83 ? -12.409 1.128 14.500 1.00 95.75 83 GLY A N 1
ATOM 599 C CA . GLY A 1 83 ? -11.148 0.434 14.785 1.00 95.75 83 GLY A CA 1
ATOM 600 C C . GLY A 1 83 ? -10.690 -0.520 13.675 1.00 95.75 83 GLY A C 1
ATOM 601 O O . GLY A 1 83 ? -9.730 -1.260 13.888 1.00 95.75 83 GLY A O 1
ATOM 602 N N . THR A 1 84 ? -11.368 -0.527 12.521 1.00 97.50 84 THR A N 1
ATOM 603 C CA . THR A 1 84 ? -11.093 -1.390 11.362 1.00 97.50 84 THR A CA 1
ATOM 604 C C . THR A 1 84 ? -11.768 -0.859 10.091 1.00 97.50 84 THR A C 1
ATOM 606 O O . THR A 1 84 ? -12.493 0.133 10.128 1.00 97.50 84 THR A O 1
ATOM 609 N N . TYR A 1 85 ? -11.518 -1.524 8.966 1.00 98.00 85 TYR A N 1
ATOM 610 C CA . TYR A 1 85 ? -12.141 -1.326 7.659 1.00 98.00 85 TYR A CA 1
ATOM 611 C C . TYR A 1 85 ? -12.204 -2.666 6.908 1.00 98.00 85 TYR A C 1
ATOM 613 O O . TYR A 1 85 ? -11.481 -3.606 7.243 1.00 98.00 85 TYR A O 1
ATOM 621 N N . SER A 1 86 ? -13.062 -2.781 5.891 1.00 97.69 86 SER A N 1
ATOM 622 C CA . SER A 1 86 ? -13.177 -4.002 5.079 1.00 97.69 86 SER A CA 1
ATOM 623 C C . SER A 1 86 ? -12.009 -4.141 4.091 1.00 97.69 86 SER A C 1
ATOM 625 O O . SER A 1 86 ? -11.344 -3.162 3.749 1.00 97.69 86 SER A O 1
ATOM 627 N N . TRP A 1 87 ? -11.763 -5.354 3.589 1.00 97.50 87 TRP A N 1
ATOM 628 C CA . TRP A 1 87 ? -10.779 -5.558 2.516 1.00 97.50 87 TRP A CA 1
ATOM 629 C C . TRP A 1 87 ? -11.144 -4.763 1.252 1.00 97.50 87 TRP A C 1
ATOM 631 O O . TRP A 1 87 ? -10.254 -4.249 0.579 1.00 97.50 87 TRP A O 1
ATOM 641 N N . LEU A 1 88 ? -12.444 -4.603 0.974 1.00 98.00 88 LEU A N 1
ATOM 642 C CA . LEU A 1 88 ? -12.940 -3.844 -0.170 1.00 98.00 88 LEU A CA 1
ATOM 643 C C . LEU A 1 88 ? -12.633 -2.351 -0.022 1.00 98.00 88 LEU A C 1
ATOM 645 O O . LEU A 1 88 ? -12.155 -1.740 -0.972 1.00 98.00 88 LEU A O 1
ATOM 649 N N . ASN A 1 89 ? -12.822 -1.781 1.175 1.00 98.00 89 ASN A N 1
ATOM 650 C CA . ASN A 1 89 ? -12.454 -0.389 1.452 1.00 98.00 89 ASN A CA 1
ATOM 651 C C . ASN A 1 89 ? -10.962 -0.168 1.181 1.00 98.00 89 ASN A C 1
ATOM 653 O O . ASN A 1 89 ? -10.594 0.835 0.577 1.00 98.00 89 ASN A O 1
ATOM 657 N N . ALA A 1 90 ? -10.114 -1.117 1.596 1.00 97.56 90 ALA A N 1
ATOM 658 C CA . ALA A 1 90 ? -8.674 -1.053 1.364 1.00 97.56 90 ALA A CA 1
ATOM 659 C C . ALA A 1 90 ? -8.342 -1.073 -0.134 1.00 97.56 90 ALA A C 1
ATOM 661 O O . ALA A 1 90 ? -7.615 -0.207 -0.615 1.00 97.56 90 ALA A O 1
ATOM 662 N N . ALA A 1 91 ? -8.925 -2.022 -0.872 1.00 97.81 91 ALA A N 1
ATOM 663 C CA . ALA A 1 91 ? -8.716 -2.174 -2.307 1.00 97.81 91 ALA A CA 1
ATOM 664 C C . ALA A 1 91 ? -9.115 -0.906 -3.074 1.00 97.81 91 ALA A C 1
ATOM 666 O O . ALA A 1 91 ? -8.322 -0.366 -3.841 1.00 97.81 91 ALA A O 1
ATOM 667 N N . VAL A 1 92 ? -10.328 -0.407 -2.819 1.00 97.94 92 VAL A N 1
ATOM 668 C CA . VAL A 1 92 ? -10.876 0.786 -3.474 1.00 97.94 92 VAL A CA 1
ATOM 669 C C . VAL A 1 92 ? -10.033 2.017 -3.150 1.00 97.94 92 VAL A C 1
ATOM 671 O O . VAL A 1 92 ? -9.664 2.751 -4.064 1.00 97.94 92 VAL A O 1
ATOM 674 N N . ALA A 1 93 ? -9.670 2.218 -1.879 1.00 97.94 93 ALA A N 1
ATOM 675 C CA . ALA A 1 93 ? -8.817 3.333 -1.479 1.00 97.94 93 ALA A CA 1
ATOM 676 C C . ALA A 1 93 ? -7.454 3.287 -2.189 1.00 97.94 93 ALA A C 1
ATOM 678 O O . ALA A 1 93 ? -7.023 4.307 -2.719 1.00 97.94 93 ALA A O 1
ATOM 679 N N . GLY A 1 94 ? -6.823 2.109 -2.265 1.00 97.31 94 GLY A N 1
ATOM 680 C CA . GLY A 1 94 ? -5.536 1.920 -2.941 1.00 97.31 94 GLY A CA 1
ATOM 681 C C . GLY A 1 94 ? -5.590 2.214 -4.441 1.00 97.31 94 GLY A C 1
ATOM 682 O O . GLY A 1 94 ? -4.776 2.986 -4.948 1.00 97.31 94 GLY A O 1
ATOM 683 N N . VAL A 1 95 ? -6.574 1.647 -5.151 1.00 97.62 95 VAL A N 1
ATOM 684 C CA . VAL A 1 95 ? -6.738 1.844 -6.604 1.00 97.62 95 VAL A CA 1
ATOM 685 C C . VAL A 1 95 ? -7.027 3.310 -6.927 1.00 97.62 95 VAL A C 1
ATOM 687 O O . VAL A 1 95 ? -6.392 3.879 -7.815 1.00 97.62 95 VAL A O 1
ATOM 690 N N . ILE A 1 96 ? -7.958 3.941 -6.199 1.00 97.19 96 ILE A N 1
ATOM 691 C CA . ILE A 1 96 ? -8.338 5.339 -6.438 1.00 97.19 96 ILE A CA 1
ATOM 692 C C . ILE A 1 96 ? -7.174 6.275 -6.116 1.00 97.19 96 ILE A C 1
ATOM 694 O O . ILE A 1 96 ? -6.876 7.161 -6.911 1.00 97.19 96 ILE A O 1
ATOM 698 N N . ALA A 1 97 ? -6.488 6.078 -4.988 1.00 97.12 97 ALA A N 1
ATOM 699 C CA . ALA A 1 97 ? -5.362 6.921 -4.601 1.00 97.12 97 ALA A CA 1
ATOM 700 C C . ALA A 1 97 ? -4.204 6.829 -5.600 1.00 97.12 97 ALA A C 1
ATOM 702 O O . ALA A 1 97 ? -3.625 7.856 -5.958 1.00 97.12 97 ALA A O 1
ATOM 703 N N . PHE A 1 98 ? -3.890 5.621 -6.083 1.00 96.31 98 PHE A N 1
ATOM 704 C CA . PHE A 1 98 ? -2.906 5.431 -7.145 1.00 96.31 98 PHE A CA 1
ATOM 705 C C . PHE A 1 98 ? -3.341 6.132 -8.431 1.00 96.31 98 PHE A C 1
ATOM 707 O O . PHE A 1 98 ? -2.571 6.916 -8.978 1.00 96.31 98 PHE A O 1
ATOM 714 N N . GLY A 1 99 ? -4.572 5.892 -8.895 1.00 93.81 99 GLY A N 1
ATOM 715 C CA . GLY A 1 99 ? -5.096 6.491 -10.123 1.00 93.81 99 GLY A CA 1
ATOM 716 C C . GLY A 1 99 ? -5.109 8.020 -10.073 1.00 93.81 99 GLY A C 1
ATOM 717 O O . GLY A 1 99 ? -4.635 8.673 -10.998 1.00 93.81 99 GLY A O 1
ATOM 718 N N . ALA A 1 100 ? -5.565 8.596 -8.961 1.00 93.00 100 ALA A N 1
ATOM 719 C CA . ALA A 1 100 ? -5.541 10.038 -8.741 1.00 93.00 100 ALA A CA 1
ATOM 720 C C . ALA A 1 100 ? -4.104 10.583 -8.715 1.00 93.00 100 ALA A C 1
ATOM 722 O O . ALA A 1 100 ? -3.813 11.594 -9.351 1.00 93.00 100 ALA A O 1
ATOM 723 N N . SER A 1 101 ? -3.181 9.890 -8.041 1.00 93.88 101 SER A N 1
ATOM 724 C CA . SER A 1 101 ? -1.771 10.302 -7.998 1.00 93.88 101 SER A CA 1
ATOM 725 C C . SER A 1 101 ? -1.113 10.225 -9.372 1.00 93.88 101 SER A C 1
ATOM 727 O O . SER A 1 101 ? -0.369 11.124 -9.734 1.00 93.88 101 SER A O 1
ATOM 729 N N . ALA A 1 102 ? -1.436 9.210 -10.171 1.00 91.25 102 ALA A N 1
ATOM 730 C CA . ALA A 1 102 ? -0.972 9.055 -11.545 1.00 91.25 102 ALA A CA 1
ATOM 731 C C . ALA A 1 102 ? -1.439 10.172 -12.487 1.00 91.25 102 ALA A C 1
ATOM 733 O O . ALA A 1 102 ? -0.708 10.533 -13.407 1.00 91.25 102 ALA A O 1
ATOM 734 N N . MET A 1 103 ? -2.637 10.719 -12.261 1.00 89.06 103 MET A N 1
ATOM 735 C CA . MET A 1 103 ? -3.154 11.864 -13.016 1.00 89.06 103 MET A CA 1
ATOM 736 C C . MET A 1 103 ? -2.446 13.174 -12.649 1.00 89.06 103 MET A C 1
ATOM 738 O O . MET A 1 103 ? -2.258 14.025 -13.513 1.00 89.06 103 MET A O 1
ATOM 742 N N . LEU A 1 104 ? -2.063 13.342 -11.379 1.00 90.12 104 LEU A N 1
ATOM 743 C CA . LEU A 1 104 ? -1.428 14.566 -10.872 1.00 90.12 104 LEU A CA 1
ATOM 744 C C . LEU A 1 104 ? 0.098 14.562 -11.033 1.00 90.12 104 LEU A C 1
ATOM 746 O O . LEU A 1 104 ? 0.703 15.600 -11.283 1.00 90.12 104 LEU A O 1
ATOM 750 N N . MET A 1 105 ? 0.718 13.395 -10.875 1.00 89.50 105 MET A N 1
ATOM 751 C CA . MET A 1 105 ? 2.160 13.173 -10.907 1.00 89.50 105 MET A CA 1
ATOM 752 C C . MET A 1 105 ? 2.448 11.941 -11.774 1.00 89.50 105 MET A C 1
ATOM 754 O O . MET A 1 105 ? 2.445 10.817 -11.264 1.00 89.50 105 MET A O 1
ATOM 758 N N . PRO A 1 106 ? 2.695 12.122 -13.083 1.00 82.19 106 PRO A N 1
ATOM 759 C CA . PRO A 1 106 ? 2.880 11.008 -14.003 1.00 82.19 106 PRO A CA 1
ATOM 760 C C . PRO A 1 106 ? 3.978 10.043 -13.542 1.00 82.19 106 PRO A C 1
ATOM 762 O O . PRO A 1 106 ? 5.099 10.450 -13.235 1.00 82.19 106 PRO A O 1
ATOM 765 N N . PHE A 1 107 ? 3.653 8.751 -13.506 1.00 82.69 107 PHE A N 1
ATOM 766 C CA . PHE A 1 107 ? 4.616 7.672 -13.299 1.00 82.69 107 PHE A CA 1
ATOM 767 C C . PHE A 1 107 ? 5.024 7.084 -14.650 1.00 82.69 107 PHE A C 1
ATOM 769 O O . PHE A 1 107 ? 4.185 6.927 -15.540 1.00 82.69 107 PHE A O 1
ATOM 776 N N . ASN A 1 108 ? 6.293 6.705 -14.807 1.00 76.25 108 ASN A N 1
ATOM 777 C CA . ASN A 1 108 ? 6.801 6.108 -16.045 1.00 76.25 108 ASN A CA 1
ATOM 778 C C . ASN A 1 108 ? 6.417 4.616 -16.171 1.00 76.25 108 ASN A C 1
ATOM 780 O O . ASN A 1 108 ? 7.281 3.740 -16.212 1.00 76.25 108 ASN A O 1
ATOM 784 N N . GLY A 1 109 ? 5.110 4.334 -16.162 1.00 71.44 109 GLY A N 1
ATOM 785 C CA . GLY A 1 109 ? 4.526 2.996 -16.325 1.00 71.44 109 GLY A CA 1
ATOM 786 C C . GLY A 1 109 ? 3.784 2.787 -17.650 1.00 71.44 109 GLY A C 1
ATOM 787 O O . GLY A 1 109 ? 3.358 1.671 -17.940 1.00 71.44 109 GLY A O 1
ATOM 788 N N . GLY A 1 110 ? 3.605 3.843 -18.454 1.00 78.00 110 GLY A N 1
ATOM 789 C CA . GLY A 1 110 ? 3.003 3.780 -19.790 1.00 78.00 110 GLY A CA 1
ATOM 790 C C . GLY A 1 110 ? 1.695 2.963 -19.847 1.00 78.00 110 GLY A C 1
ATOM 791 O O . GLY A 1 110 ? 0.757 3.261 -19.106 1.00 78.00 110 GLY A O 1
ATOM 792 N N . PRO A 1 111 ? 1.594 1.924 -20.698 1.00 81.50 111 PRO A N 1
ATOM 793 C CA . PRO A 1 111 ? 0.372 1.128 -20.846 1.00 81.50 111 PRO A CA 1
ATOM 794 C C . PRO A 1 111 ? 0.047 0.247 -19.626 1.00 81.50 111 PRO A C 1
ATOM 796 O O . PRO A 1 111 ? -1.069 -0.258 -19.522 1.00 81.50 111 PRO A O 1
ATOM 799 N N . LEU A 1 112 ? 0.980 0.064 -18.684 1.00 87.94 112 LEU A N 1
ATOM 800 C CA . LEU A 1 112 ? 0.765 -0.763 -17.492 1.00 87.94 112 LEU A CA 1
ATOM 801 C C . LEU A 1 112 ? 0.055 -0.035 -16.353 1.00 87.94 112 LEU A C 1
ATOM 803 O O . LEU A 1 112 ? -0.242 -0.654 -15.334 1.00 87.94 112 LEU A O 1
ATOM 807 N N . MET A 1 113 ? -0.245 1.255 -16.501 1.00 88.75 113 MET A N 1
ATOM 808 C CA . MET A 1 113 ? -0.855 2.052 -15.435 1.00 88.75 113 MET A CA 1
ATOM 809 C C . MET A 1 113 ? -2.124 1.429 -14.821 1.00 88.75 113 MET A C 1
ATOM 811 O O . MET A 1 113 ? -2.208 1.407 -13.592 1.00 88.75 113 MET A O 1
ATOM 815 N N . PRO A 1 114 ? -3.068 0.841 -15.589 1.00 90.62 114 PRO A N 1
ATOM 816 C CA . PRO A 1 114 ? -4.221 0.153 -15.001 1.00 90.62 114 PRO A CA 1
ATOM 817 C C . PRO A 1 114 ? -3.833 -1.067 -14.150 1.00 90.62 114 PRO A C 1
ATOM 819 O O . PRO A 1 114 ? -4.413 -1.301 -13.090 1.00 90.62 114 PRO A O 1
ATOM 822 N N . VAL A 1 115 ? -2.823 -1.826 -14.583 1.00 91.75 115 VAL A N 1
ATOM 823 C CA . VAL A 1 115 ? -2.325 -3.010 -13.866 1.00 91.75 115 VAL A CA 1
ATOM 824 C C . VAL A 1 115 ? -1.613 -2.596 -12.578 1.00 91.75 115 VAL A C 1
ATOM 826 O O . VAL A 1 115 ? -1.833 -3.200 -11.531 1.00 91.75 115 VAL A O 1
ATOM 829 N N . LEU A 1 116 ? -0.810 -1.531 -12.625 1.00 93.12 116 LEU A N 1
ATOM 830 C CA . LEU A 1 116 ? -0.139 -0.975 -11.448 1.00 93.12 116 LEU A CA 1
ATOM 831 C C . LEU A 1 116 ? -1.141 -0.392 -10.442 1.00 93.12 116 LEU A C 1
ATOM 833 O O . LEU A 1 116 ? -0.974 -0.581 -9.238 1.00 93.12 116 LEU A O 1
ATOM 837 N N . ALA A 1 117 ? -2.222 0.233 -10.918 1.00 94.12 117 ALA A N 1
ATOM 838 C CA . ALA A 1 117 ? -3.313 0.690 -10.061 1.00 94.12 117 ALA A CA 1
ATOM 839 C C . ALA A 1 117 ? -3.996 -0.482 -9.346 1.00 94.12 117 ALA A C 1
ATOM 841 O O . ALA A 1 117 ? -4.229 -0.425 -8.138 1.00 94.12 117 ALA A O 1
ATOM 842 N N . PHE A 1 118 ? -4.261 -1.578 -10.063 1.00 95.81 118 PHE A N 1
ATOM 843 C CA . PHE A 1 118 ? -4.790 -2.798 -9.458 1.00 95.81 118 PHE A CA 1
ATOM 844 C C . PHE A 1 118 ? -3.819 -3.391 -8.424 1.00 95.81 118 PHE A C 1
ATOM 846 O O . PHE A 1 118 ? -4.233 -3.736 -7.315 1.00 95.81 118 PHE A O 1
ATOM 853 N N . ALA A 1 119 ? -2.519 -3.432 -8.736 1.00 96.12 119 ALA A N 1
ATOM 854 C CA . ALA A 1 119 ? -1.485 -3.875 -7.803 1.00 96.12 119 ALA A CA 1
ATOM 855 C C . ALA A 1 119 ? -1.433 -3.004 -6.535 1.00 96.12 119 ALA A C 1
ATOM 857 O O . ALA A 1 119 ? -1.280 -3.541 -5.441 1.00 96.12 119 ALA A O 1
ATOM 858 N N . ALA A 1 120 ? -1.642 -1.688 -6.640 1.00 96.69 120 ALA A N 1
ATOM 859 C CA . ALA A 1 120 ? -1.757 -0.806 -5.478 1.00 96.69 120 ALA A CA 1
ATOM 860 C C . ALA A 1 120 ? -2.960 -1.169 -4.585 1.00 96.69 120 ALA A C 1
ATOM 862 O O . ALA A 1 120 ? -2.844 -1.167 -3.359 1.00 96.69 120 ALA A O 1
ATOM 863 N N . GLY A 1 121 ? -4.090 -1.563 -5.182 1.00 97.19 121 GLY A N 1
ATOM 864 C CA . GLY A 1 121 ? -5.228 -2.129 -4.451 1.00 97.19 121 GLY A CA 1
ATOM 865 C C . GLY A 1 121 ? -4.869 -3.411 -3.692 1.00 97.19 121 GLY A C 1
ATOM 866 O O . GLY A 1 121 ? -5.214 -3.555 -2.518 1.00 97.19 121 GLY A O 1
ATOM 867 N N . LEU A 1 122 ? -4.119 -4.320 -4.325 1.00 98.12 122 LEU A N 1
ATOM 868 C CA . LEU A 1 122 ? -3.624 -5.539 -3.674 1.00 98.12 122 LEU A CA 1
ATOM 869 C C . LEU A 1 122 ? -2.647 -5.232 -2.534 1.00 98.12 122 LEU A C 1
ATOM 871 O O . LEU A 1 122 ? -2.740 -5.844 -1.472 1.00 98.12 122 LEU A O 1
ATOM 875 N N . ILE A 1 123 ? -1.757 -4.252 -2.715 1.00 98.12 123 ILE A N 1
ATOM 876 C CA . ILE A 1 123 ? -0.861 -3.770 -1.657 1.00 98.12 123 ILE A CA 1
ATOM 877 C C . ILE A 1 123 ? -1.682 -3.237 -0.478 1.00 98.12 123 ILE A C 1
ATOM 879 O O . ILE A 1 123 ? -1.397 -3.586 0.664 1.00 98.12 123 ILE A O 1
ATOM 883 N N . ALA A 1 124 ? -2.737 -2.455 -0.718 1.00 98.06 124 ALA A N 1
ATOM 884 C CA . ALA A 1 124 ? -3.601 -1.950 0.349 1.00 98.06 124 ALA A CA 1
ATOM 885 C C . ALA A 1 124 ? -4.334 -3.079 1.103 1.00 98.06 124 ALA A C 1
ATOM 887 O O . ALA A 1 124 ? -4.440 -3.039 2.333 1.00 98.06 124 ALA A O 1
ATOM 888 N N . ILE A 1 125 ? -4.780 -4.129 0.402 1.00 98.12 125 ILE A N 1
ATOM 889 C CA . ILE A 1 125 ? -5.319 -5.344 1.038 1.00 98.12 125 ILE A CA 1
ATOM 890 C C . ILE A 1 125 ? -4.242 -6.031 1.890 1.00 98.12 125 ILE A C 1
ATOM 892 O O . ILE A 1 125 ? -4.507 -6.382 3.041 1.00 98.12 125 ILE A O 1
ATOM 896 N N . ALA A 1 126 ? -3.026 -6.195 1.366 1.00 97.50 126 ALA A N 1
ATOM 897 C CA . ALA A 1 126 ? -1.917 -6.782 2.114 1.00 97.50 126 ALA A CA 1
ATOM 898 C C . ALA A 1 126 ? -1.591 -5.957 3.370 1.00 97.50 126 ALA A C 1
ATOM 900 O O . ALA A 1 126 ? -1.399 -6.517 4.449 1.00 97.50 126 ALA A O 1
ATOM 901 N N . MET A 1 127 ? -1.635 -4.625 3.276 1.00 98.00 127 MET A N 1
ATOM 902 C CA . MET A 1 127 ? -1.449 -3.744 4.428 1.00 98.00 127 MET A CA 1
ATOM 903 C C . MET A 1 127 ? -2.515 -3.953 5.499 1.00 98.00 127 MET A C 1
ATOM 905 O O . MET A 1 127 ? -2.184 -3.994 6.684 1.00 98.00 127 MET A O 1
ATOM 909 N N . ARG A 1 128 ? -3.777 -4.170 5.112 1.00 97.69 128 ARG A N 1
ATOM 910 C CA . ARG A 1 128 ? -4.830 -4.550 6.064 1.00 97.69 128 ARG A CA 1
ATOM 911 C C . ARG A 1 128 ? -4.443 -5.806 6.844 1.00 97.69 128 ARG A C 1
ATOM 913 O O . ARG A 1 128 ? -4.599 -5.844 8.061 1.00 97.69 128 ARG A O 1
ATOM 920 N N . TRP A 1 129 ? -3.928 -6.824 6.157 1.00 97.00 129 TRP A N 1
ATOM 921 C CA . TRP A 1 129 ? -3.527 -8.084 6.786 1.00 97.00 129 TRP A CA 1
ATOM 922 C C . TRP A 1 129 ? -2.350 -7.889 7.741 1.00 97.00 129 TRP A C 1
ATOM 924 O O . TRP A 1 129 ? -2.391 -8.397 8.859 1.00 97.00 129 TRP A O 1
ATOM 934 N N . VAL A 1 130 ? -1.351 -7.092 7.350 1.00 96.50 130 VAL A N 1
ATOM 935 C CA . VAL A 1 130 ? -0.223 -6.711 8.217 1.00 96.50 130 VAL A CA 1
ATOM 936 C C . VAL A 1 130 ? -0.720 -6.010 9.484 1.00 96.50 130 VAL A C 1
ATOM 938 O O . VAL A 1 130 ? -0.297 -6.348 10.588 1.00 96.50 130 VAL A O 1
ATOM 941 N N . LEU A 1 131 ? -1.661 -5.074 9.353 1.00 96.88 131 LEU A N 1
ATOM 942 C CA . LEU A 1 131 ? -2.209 -4.329 10.488 1.00 96.88 131 LEU A CA 1
ATOM 943 C C . LEU A 1 131 ? -3.045 -5.211 11.428 1.00 96.88 131 LEU A C 1
ATOM 945 O O . LEU A 1 131 ? -2.989 -5.020 12.644 1.00 96.88 131 LEU A O 1
ATOM 949 N N . ILE A 1 132 ? -3.791 -6.183 10.896 1.00 97.06 132 ILE A N 1
ATOM 950 C CA . ILE A 1 132 ? -4.529 -7.170 11.701 1.00 97.06 132 ILE A CA 1
ATOM 951 C C . ILE A 1 132 ? -3.557 -8.116 12.408 1.00 97.06 132 ILE A C 1
ATOM 953 O O . ILE A 1 132 ? -3.668 -8.318 13.618 1.00 97.06 132 ILE A O 1
ATOM 957 N N . GLY A 1 133 ? -2.570 -8.652 11.685 1.00 95.19 133 GLY A N 1
ATOM 958 C CA . GLY A 1 133 ? -1.540 -9.531 12.241 1.00 95.19 133 GLY A CA 1
ATOM 959 C C . GLY A 1 133 ? -0.729 -8.852 13.348 1.00 95.19 133 GLY A C 1
ATOM 960 O O . GLY A 1 133 ? -0.470 -9.453 14.389 1.00 95.19 133 GLY A O 1
ATOM 961 N N . GLY A 1 134 ? -0.426 -7.562 13.179 1.00 93.56 134 GLY A N 1
ATOM 962 C CA . GLY A 1 134 ? 0.201 -6.712 14.193 1.00 93.56 134 GLY A CA 1
ATOM 963 C C . GLY A 1 134 ? -0.733 -6.257 15.323 1.00 93.56 134 GLY A C 1
ATOM 964 O O . GLY A 1 134 ? -0.308 -5.495 16.188 1.00 93.56 134 GLY A O 1
ATOM 965 N N . LYS A 1 135 ? -2.004 -6.687 15.331 1.00 93.56 135 LYS A N 1
ATOM 966 C CA . LYS A 1 135 ? -3.052 -6.294 16.297 1.00 93.56 135 LYS A CA 1
ATOM 967 C C . LYS A 1 135 ? -3.314 -4.779 16.358 1.00 93.56 135 LYS A C 1
ATOM 969 O O . LYS A 1 135 ? -3.901 -4.280 17.327 1.00 93.56 135 LYS A O 1
ATOM 974 N N . ILE A 1 136 ? -2.925 -4.051 15.310 1.00 94.50 136 ILE A N 1
ATOM 975 C CA . ILE A 1 136 ? -3.074 -2.597 15.178 1.00 94.50 136 ILE A CA 1
ATOM 976 C C . ILE A 1 136 ? -4.518 -2.226 14.866 1.00 94.50 136 ILE A C 1
ATOM 978 O O . ILE A 1 136 ? -5.054 -1.308 15.482 1.00 94.50 136 ILE A O 1
ATOM 982 N N . ILE A 1 137 ? -5.187 -2.968 13.987 1.00 95.00 137 ILE A N 1
ATOM 983 C CA . ILE A 1 137 ? -6.627 -2.830 13.727 1.00 95.00 137 ILE A CA 1
ATOM 984 C C . ILE A 1 137 ? -7.366 -4.109 14.119 1.00 95.00 137 ILE A C 1
ATOM 986 O O . ILE A 1 137 ? -6.747 -5.143 14.376 1.00 95.00 137 ILE A O 1
ATOM 990 N N . LEU A 1 138 ? -8.688 -4.014 14.232 1.00 93.44 138 LEU A N 1
ATOM 991 C CA . LEU A 1 138 ? -9.544 -5.172 14.485 1.00 93.44 138 LEU A CA 1
ATOM 992 C C . LEU A 1 138 ? -9.694 -6.015 13.199 1.00 93.44 138 LEU A C 1
ATOM 994 O O . LEU A 1 138 ? -9.595 -5.446 12.108 1.00 93.44 138 LEU A O 1
ATOM 998 N N . PRO A 1 139 ? -9.888 -7.342 13.315 1.00 90.06 139 PRO A N 1
ATOM 999 C CA . PRO A 1 139 ? -10.011 -8.242 12.167 1.00 90.06 139 PRO A CA 1
ATOM 1000 C C . PRO A 1 139 ? -11.179 -7.905 11.232 1.00 90.06 139 PRO A C 1
ATOM 1002 O O . PRO A 1 139 ? -12.187 -7.338 11.705 1.00 90.06 139 PRO A O 1
#